Protein AF-A0AAD6KMH2-F1 (afdb_monomer_lite)

Foldseek 3Di:
DPPPPDDDDQDDVVCPPPHDHDPQQVQFAFDDDKFADPVVVVLVVVLVVDDDPVNVVSVVVVVVDDVVVRIDGHHRHDVRPDDDPDDPD

Radius of gyration: 21.33 Å; chains: 1; bounding box: 51×25×51 Å

Organism: NCBI:txid889485

Structure (mmCIF, N/CA/C/O backbone):
data_AF-A0AAD6KMH2-F1
#
_entry.id   AF-A0AAD6KMH2-F1
#
loop_
_atom_site.group_PDB
_atom_site.id
_atom_site.type_symbol
_atom_site.label_atom_id
_atom_site.label_alt_id
_atom_site.label_comp_id
_atom_site.label_asym_id
_atom_site.label_entity_id
_atom_site.label_seq_id
_atom_site.pdbx_PDB_ins_code
_atom_site.Cartn_x
_atom_site.Cartn_y
_atom_site.Cartn_z
_atom_site.occupancy
_atom_site.B_iso_or_equiv
_atom_site.auth_seq_id
_atom_sit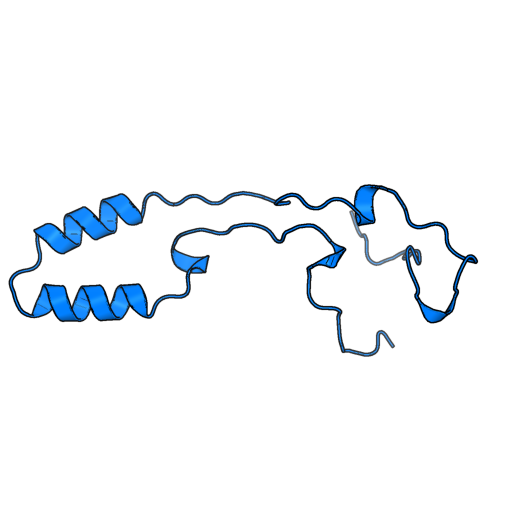e.auth_comp_id
_atom_site.auth_asym_id
_atom_site.auth_atom_id
_atom_site.pdbx_PDB_model_num
ATOM 1 N N . MET A 1 1 ? -3.885 11.746 -22.324 1.00 53.25 1 MET A N 1
ATOM 2 C CA . MET A 1 1 ? -2.557 11.126 -22.492 1.00 53.25 1 MET A CA 1
ATOM 3 C C . MET A 1 1 ? -2.821 9.656 -22.727 1.00 53.25 1 MET A C 1
ATOM 5 O O . MET A 1 1 ? -3.363 9.027 -21.831 1.00 53.25 1 MET A O 1
ATOM 9 N N . ASP A 1 2 ? -2.585 9.167 -23.943 1.00 57.78 2 ASP A N 1
ATOM 10 C CA . ASP A 1 2 ? -2.771 7.753 -24.272 1.00 57.78 2 ASP A CA 1
ATOM 11 C C . ASP A 1 2 ? -1.452 7.028 -23.996 1.00 57.78 2 ASP A C 1
ATOM 13 O O . ASP A 1 2 ? -0.472 7.186 -24.722 1.00 57.78 2 ASP A O 1
ATOM 17 N N . THR A 1 3 ? -1.384 6.342 -22.859 1.00 71.69 3 THR A N 1
ATOM 18 C CA . THR A 1 3 ? -0.190 5.605 -22.428 1.00 71.69 3 THR A CA 1
ATOM 19 C C . THR A 1 3 ? -0.126 4.200 -23.029 1.00 71.69 3 THR A C 1
ATOM 21 O O . THR A 1 3 ? 0.842 3.496 -22.770 1.00 71.69 3 THR A O 1
ATOM 24 N N . GLY A 1 4 ? -1.137 3.778 -23.801 1.00 72.00 4 GLY A N 1
ATOM 25 C CA . GLY A 1 4 ? -1.208 2.433 -24.380 1.00 72.00 4 GLY A CA 1
ATOM 26 C C . GLY A 1 4 ? -0.499 2.284 -25.728 1.00 72.00 4 GLY A C 1
ATOM 27 O O . GLY A 1 4 ? -0.247 1.167 -26.159 1.00 72.00 4 GLY A O 1
ATOM 28 N N . THR A 1 5 ? -0.157 3.385 -26.405 1.00 75.81 5 THR A N 1
ATOM 29 C CA . THR A 1 5 ? 0.385 3.331 -27.776 1.00 75.81 5 THR A CA 1
ATOM 30 C C . THR A 1 5 ? 1.865 2.935 -27.842 1.00 75.81 5 THR A C 1
ATOM 32 O O . THR A 1 5 ? 2.309 2.431 -28.867 1.00 75.81 5 THR A O 1
ATOM 35 N N . ASN A 1 6 ? 2.643 3.173 -26.780 1.00 79.06 6 ASN A N 1
ATOM 36 C CA . ASN A 1 6 ? 4.065 2.825 -26.712 1.00 79.06 6 ASN A CA 1
ATOM 37 C C . ASN A 1 6 ? 4.394 2.253 -25.331 1.00 79.06 6 ASN A C 1
ATOM 39 O O . ASN A 1 6 ? 4.200 2.937 -24.325 1.00 79.06 6 ASN A O 1
ATOM 43 N N . SER A 1 7 ? 4.938 1.038 -25.287 1.00 76.56 7 SER A N 1
ATOM 44 C CA . SER A 1 7 ? 5.425 0.396 -24.064 1.00 76.56 7 SER A CA 1
ATOM 45 C C . SER A 1 7 ? 6.945 0.217 -24.110 1.00 76.56 7 SER A C 1
ATOM 47 O O . SER A 1 7 ? 7.550 0.063 -25.172 1.00 76.56 7 SER A O 1
ATOM 49 N N . THR A 1 8 ? 7.585 0.271 -22.943 1.00 81.19 8 THR A N 1
ATOM 50 C CA . THR A 1 8 ? 9.015 -0.009 -22.781 1.00 81.19 8 THR A CA 1
ATOM 51 C C . THR A 1 8 ? 9.212 -1.019 -21.660 1.00 81.19 8 THR A C 1
ATOM 53 O O . THR A 1 8 ? 8.616 -0.908 -20.589 1.00 81.19 8 THR A O 1
ATOM 56 N N . VAL A 1 9 ? 10.054 -2.024 -21.904 1.00 82.00 9 VAL A N 1
ATOM 57 C CA . VAL A 1 9 ? 10.373 -3.046 -20.901 1.00 82.00 9 VAL A CA 1
ATOM 58 C C . VAL A 1 9 ? 11.387 -2.465 -19.915 1.00 82.00 9 VAL A C 1
ATOM 60 O O . VAL A 1 9 ? 12.477 -2.059 -20.309 1.00 82.00 9 VAL A O 1
ATOM 63 N N . VAL A 1 10 ? 11.023 -2.418 -18.632 1.00 82.38 10 VAL A N 1
ATOM 64 C CA . VAL A 1 10 ? 11.845 -1.815 -17.562 1.00 82.38 10 VAL A CA 1
ATOM 65 C C . VAL A 1 10 ? 12.443 -2.832 -16.586 1.00 82.38 10 VAL A C 1
ATOM 67 O O . VAL A 1 10 ? 13.335 -2.477 -15.820 1.00 82.38 10 VAL A O 1
ATOM 70 N N . ALA A 1 11 ? 11.971 -4.082 -16.614 1.00 80.56 11 ALA A N 1
ATOM 71 C CA . ALA A 1 11 ? 12.518 -5.204 -15.856 1.00 80.56 11 ALA A CA 1
ATOM 72 C C . ALA A 1 11 ? 12.091 -6.531 -16.500 1.00 80.56 11 ALA A C 1
ATOM 74 O O . ALA A 1 11 ? 10.942 -6.677 -16.911 1.00 80.56 11 ALA A O 1
ATOM 75 N N . ALA A 1 12 ? 13.010 -7.492 -16.575 1.00 81.38 12 ALA A N 1
ATOM 76 C CA . ALA A 1 12 ? 12.721 -8.859 -16.994 1.00 81.38 12 ALA A CA 1
ATOM 77 C C . ALA A 1 12 ? 13.774 -9.802 -16.406 1.00 81.38 12 ALA A C 1
ATOM 79 O O . ALA A 1 12 ? 14.944 -9.747 -16.782 1.00 81.38 12 ALA A O 1
ATOM 80 N N . GLU A 1 13 ? 13.356 -10.681 -15.494 1.00 76.81 13 GLU A N 1
ATOM 81 C CA . GLU A 1 13 ? 14.268 -11.565 -14.753 1.00 76.81 13 GLU A CA 1
ATOM 82 C C . GLU A 1 13 ? 15.069 -12.490 -15.684 1.00 76.81 13 GLU A C 1
ATOM 84 O O . GLU A 1 13 ? 16.255 -12.730 -15.463 1.00 76.81 13 GLU A O 1
ATOM 89 N N . TYR A 1 14 ? 14.456 -12.942 -16.783 1.00 79.81 14 TYR A N 1
ATOM 90 C CA . TYR A 1 14 ? 15.093 -13.818 -17.770 1.00 79.81 14 TYR A CA 1
ATOM 91 C C . TYR A 1 14 ? 16.131 -13.111 -18.661 1.00 79.81 14 TYR A C 1
ATOM 93 O O . TYR A 1 14 ? 16.938 -13.783 -19.300 1.00 79.81 14 TYR A O 1
ATOM 101 N N . LEU A 1 15 ? 16.132 -11.772 -18.709 1.00 79.75 15 LEU A N 1
ATOM 102 C CA . LEU A 1 15 ? 17.071 -10.980 -19.518 1.00 79.75 15 LEU A CA 1
ATOM 103 C C . LEU A 1 15 ? 18.331 -10.561 -18.743 1.00 79.75 15 LEU A C 1
ATOM 105 O O . LEU A 1 15 ? 19.236 -9.952 -19.320 1.00 79.75 15 LEU A O 1
ATOM 109 N N . GLY A 1 16 ? 18.433 -10.911 -17.457 1.00 78.25 16 GLY A N 1
ATOM 110 C CA . GLY A 1 16 ? 19.615 -10.647 -16.637 1.00 78.25 16 GLY A CA 1
ATOM 111 C C . GLY A 1 16 ? 20.018 -9.167 -16.641 1.00 78.25 16 GLY A C 1
ATOM 112 O O . GLY A 1 16 ? 19.206 -8.294 -16.356 1.00 78.25 16 GLY A O 1
ATOM 113 N N . MET A 1 17 ? 21.281 -8.873 -16.978 1.00 78.06 17 MET A N 1
ATOM 114 C CA . MET A 1 17 ? 21.833 -7.504 -16.995 1.00 78.06 17 MET A CA 1
ATOM 115 C C . MET A 1 17 ? 21.542 -6.720 -18.286 1.00 78.06 17 MET A C 1
ATOM 117 O O . MET A 1 17 ? 22.030 -5.601 -18.432 1.00 78.06 17 MET A O 1
ATOM 121 N N . ALA A 1 18 ? 20.782 -7.276 -19.237 1.00 82.94 18 ALA A N 1
ATOM 122 C CA . ALA A 1 18 ? 20.467 -6.574 -20.484 1.00 82.94 18 ALA A CA 1
ATOM 123 C C . ALA A 1 18 ? 19.567 -5.343 -20.264 1.00 82.94 18 ALA A C 1
ATOM 125 O O . ALA A 1 18 ? 19.497 -4.470 -21.128 1.00 82.94 18 ALA A O 1
ATOM 126 N N . ILE A 1 19 ? 18.891 -5.267 -19.112 1.00 82.62 19 ILE A N 1
ATOM 127 C CA . ILE A 1 19 ? 18.003 -4.168 -18.737 1.00 82.62 19 ILE A CA 1
ATOM 128 C C . ILE A 1 19 ? 18.476 -3.576 -17.411 1.00 82.62 19 ILE A C 1
ATOM 130 O O . ILE A 1 19 ? 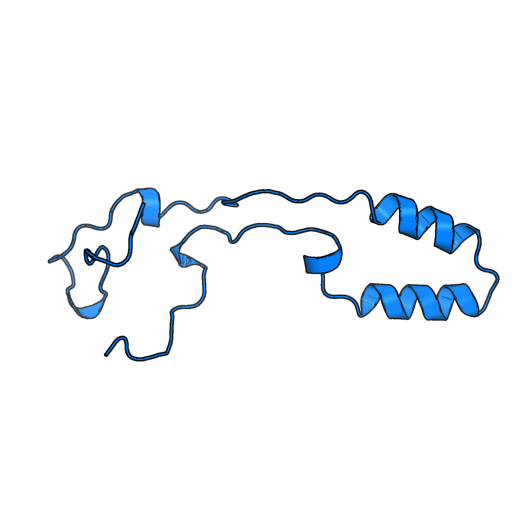18.593 -4.275 -16.406 1.00 82.62 19 ILE A O 1
ATOM 134 N N . THR A 1 20 ? 18.707 -2.266 -17.401 1.00 83.06 20 THR A N 1
ATOM 135 C CA . THR A 1 20 ? 18.977 -1.517 -16.172 1.00 83.06 20 THR A CA 1
ATOM 136 C C . THR A 1 20 ? 17.656 -1.071 -15.564 1.00 83.06 20 THR A C 1
ATOM 138 O O . THR A 1 20 ? 16.976 -0.209 -16.124 1.00 83.06 20 THR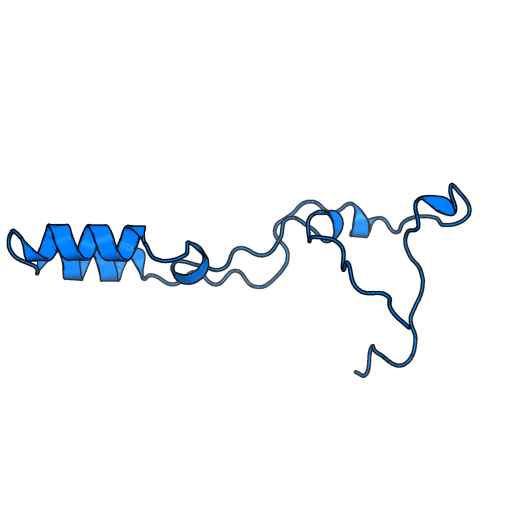 A O 1
ATOM 141 N N . GLU A 1 21 ? 17.301 -1.635 -14.409 1.00 82.25 21 GLU A N 1
ATOM 142 C CA . GLU A 1 21 ? 16.079 -1.246 -13.709 1.00 82.25 21 GLU A CA 1
ATOM 143 C C . GLU A 1 21 ? 16.115 0.239 -13.315 1.00 82.25 21 GLU A C 1
ATOM 145 O O . GLU A 1 21 ? 17.088 0.707 -12.706 1.00 82.25 21 GLU A O 1
ATOM 150 N N . PRO A 1 22 ? 15.050 1.004 -13.595 1.00 85.69 22 PRO A N 1
ATOM 151 C CA . PRO A 1 22 ? 14.992 2.384 -13.166 1.00 85.69 22 PRO A CA 1
ATOM 152 C C . PRO A 1 22 ? 14.827 2.479 -11.633 1.00 85.69 22 PRO A C 1
ATOM 154 O O . PRO A 1 22 ? 14.076 1.700 -11.039 1.00 85.69 22 PRO A O 1
ATOM 157 N N . PRO A 1 23 ? 15.450 3.470 -10.960 1.00 82.00 23 PRO A N 1
ATOM 158 C CA . PRO A 1 23 ? 15.460 3.556 -9.494 1.00 82.00 23 PRO A CA 1
ATOM 159 C C . PRO A 1 23 ? 14.074 3.617 -8.834 1.00 82.00 23 PRO A C 1
ATOM 161 O O . PRO A 1 23 ? 13.901 3.133 -7.716 1.00 82.00 23 PRO A O 1
ATOM 164 N N . TRP A 1 24 ? 13.073 4.183 -9.518 1.00 81.56 24 TRP A N 1
ATOM 165 C CA . TRP A 1 24 ? 11.702 4.291 -9.006 1.00 81.56 24 TRP A CA 1
ATOM 166 C C . TRP A 1 24 ? 11.000 2.933 -8.865 1.00 81.56 24 TRP A C 1
ATOM 168 O O . TRP A 1 24 ? 10.069 2.816 -8.070 1.00 81.56 24 TRP A O 1
ATOM 178 N N . LEU A 1 25 ? 11.465 1.894 -9.569 1.00 78.31 25 LEU A N 1
ATOM 179 C CA . LEU A 1 25 ? 10.923 0.539 -9.449 1.00 78.31 25 LEU A CA 1
ATOM 180 C C . LEU A 1 25 ? 11.212 -0.066 -8.063 1.00 78.31 25 LEU A C 1
ATOM 182 O O . LEU A 1 25 ? 10.456 -0.899 -7.572 1.00 78.31 25 LEU A O 1
ATOM 186 N N . ASN A 1 26 ? 12.272 0.400 -7.398 1.00 80.19 26 ASN A N 1
ATOM 187 C CA . ASN A 1 26 ? 12.688 -0.037 -6.063 1.00 80.19 26 ASN A CA 1
ATOM 188 C C . ASN A 1 26 ? 12.142 0.860 -4.935 1.00 80.19 26 ASN A C 1
ATOM 190 O O . ASN A 1 26 ? 12.623 0.822 -3.802 1.00 80.19 26 ASN A O 1
ATOM 194 N N . TYR A 1 27 ? 11.150 1.702 -5.224 1.00 77.69 27 TYR A N 1
ATOM 195 C CA . TYR A 1 27 ? 10.563 2.593 -4.232 1.00 77.69 27 TYR A CA 1
ATOM 196 C C . TYR A 1 27 ? 9.503 1.876 -3.383 1.00 77.69 27 TYR A C 1
ATOM 198 O O . TYR A 1 27 ? 8.413 1.583 -3.862 1.00 77.69 27 TYR A O 1
ATOM 206 N N . PHE A 1 28 ? 9.800 1.645 -2.101 1.00 71.06 28 PHE A N 1
ATOM 207 C CA . PHE A 1 28 ? 8.943 0.914 -1.152 1.00 71.06 28 PHE A CA 1
ATOM 208 C C . PHE A 1 28 ? 8.161 1.823 -0.193 1.00 71.06 28 PHE A C 1
ATOM 210 O O . PHE A 1 28 ? 8.161 1.615 1.022 1.00 71.06 28 PHE A O 1
ATOM 217 N N . ARG A 1 29 ? 7.496 2.862 -0.700 1.00 68.69 29 ARG A N 1
ATOM 218 C CA . ARG A 1 29 ? 6.543 3.631 0.119 1.00 68.69 29 ARG A CA 1
ATOM 219 C C . ARG A 1 29 ? 5.136 3.505 -0.437 1.00 68.69 29 ARG A C 1
ATOM 221 O O . ARG A 1 29 ? 4.953 3.213 -1.615 1.00 68.69 29 ARG A O 1
ATOM 228 N N . LYS A 1 30 ? 4.159 3.745 0.441 1.00 68.19 30 LYS A N 1
ATOM 229 C CA . LYS A 1 30 ? 2.748 3.877 0.073 1.00 68.19 30 LYS A CA 1
ATOM 230 C C . LYS A 1 30 ? 2.649 4.908 -1.049 1.00 68.19 30 LYS A C 1
ATOM 232 O O . LYS A 1 30 ? 3.023 6.065 -0.849 1.00 68.19 30 LYS A O 1
ATOM 237 N N . TRP A 1 31 ? 2.219 4.465 -2.224 1.00 67.00 31 TRP A N 1
ATOM 238 C CA . TRP A 1 31 ? 2.052 5.312 -3.401 1.00 67.00 31 TRP A CA 1
ATOM 239 C C . TRP A 1 31 ? 0.567 5.469 -3.701 1.00 67.00 31 TRP A C 1
ATOM 241 O O . TRP A 1 31 ? -0.176 4.495 -3.663 1.00 67.00 31 TRP A O 1
ATOM 251 N N . GLY A 1 32 ? 0.151 6.674 -4.079 1.00 63.50 32 GLY A N 1
ATOM 252 C CA . GLY A 1 32 ? -1.219 6.956 -4.495 1.00 63.50 32 GLY A CA 1
ATOM 253 C C . GLY A 1 32 ? -2.020 7.730 -3.447 1.00 63.50 32 GLY A C 1
ATOM 254 O O . GLY A 1 32 ? -1.516 8.009 -2.355 1.00 63.50 32 GLY A O 1
ATOM 255 N N . PRO A 1 33 ? -3.245 8.146 -3.804 1.00 60.03 33 PRO A N 1
ATOM 256 C CA . PRO A 1 33 ? -4.103 8.912 -2.914 1.00 60.03 33 PRO A CA 1
ATOM 257 C C . PRO A 1 33 ? -4.399 8.100 -1.652 1.00 60.03 33 PRO A C 1
ATOM 259 O O . PRO A 1 33 ? -4.803 6.945 -1.720 1.00 60.03 33 PRO A O 1
ATOM 262 N N . LYS A 1 34 ? -4.181 8.715 -0.490 1.00 63.75 34 LYS A N 1
ATOM 263 C CA . LYS A 1 34 ? -4.594 8.152 0.792 1.00 63.75 34 LYS A CA 1
ATOM 264 C C . LYS A 1 34 ? -6.009 8.636 1.067 1.00 63.75 34 LYS A C 1
ATOM 266 O O . LYS A 1 34 ? -6.195 9.810 1.390 1.00 63.75 34 LYS A O 1
ATOM 271 N N . LEU A 1 35 ? -6.988 7.751 0.937 1.00 60.72 35 LEU A N 1
ATOM 272 C CA . LEU A 1 35 ? -8.373 8.084 1.239 1.00 60.72 35 LEU A CA 1
ATOM 273 C C . LEU A 1 35 ? -8.665 7.680 2.680 1.00 60.72 35 LEU A C 1
ATOM 275 O O . LEU A 1 35 ? -8.964 6.529 2.984 1.00 60.72 35 LEU A O 1
ATOM 279 N N . THR A 1 36 ? -8.496 8.633 3.593 1.00 62.38 36 THR A N 1
ATOM 280 C CA . THR A 1 36 ? -8.928 8.471 4.980 1.00 62.38 36 THR A CA 1
ATOM 281 C C . THR A 1 36 ? -10.355 8.958 5.097 1.00 62.38 36 THR A C 1
ATOM 283 O O . THR A 1 36 ? -10.607 10.162 5.039 1.00 62.38 36 THR A O 1
ATOM 286 N N . TYR A 1 37 ? -11.278 8.031 5.282 1.00 64.06 37 TYR A N 1
ATOM 287 C CA . TYR A 1 37 ? -12.626 8.369 5.689 1.00 64.06 37 TYR A CA 1
ATOM 288 C C . TYR A 1 37 ? -12.703 8.350 7.217 1.00 64.06 37 TYR A C 1
ATOM 290 O O . TYR A 1 37 ? -12.189 7.434 7.857 1.00 64.06 37 TYR A O 1
ATOM 298 N N . ASP A 1 38 ? -13.388 9.320 7.818 1.00 67.06 38 ASP A N 1
ATOM 299 C CA . ASP A 1 38 ? -13.583 9.383 9.275 1.00 67.06 38 ASP A CA 1
ATOM 300 C C . ASP A 1 38 ? -14.679 8.411 9.773 1.00 67.06 38 ASP A C 1
ATOM 302 O O . ASP A 1 38 ? -15.404 8.647 10.739 1.00 67.06 38 ASP A O 1
ATOM 306 N N . ILE A 1 39 ? -14.825 7.274 9.085 1.00 70.75 39 ILE A N 1
ATOM 307 C CA . ILE A 1 39 ? -15.855 6.257 9.351 1.00 70.75 39 ILE A CA 1
ATOM 308 C C . ILE A 1 39 ? -15.653 5.661 10.739 1.00 70.75 39 ILE A C 1
ATOM 310 O O . ILE A 1 39 ? -16.609 5.245 11.380 1.00 70.75 39 ILE A O 1
ATOM 314 N N . ALA A 1 40 ? -14.416 5.643 11.239 1.00 72.75 40 ALA A N 1
ATOM 315 C CA . ALA A 1 40 ? -14.116 5.178 12.585 1.00 72.75 40 ALA A CA 1
ATOM 316 C C . ALA A 1 40 ? -14.843 6.006 13.662 1.00 72.75 40 ALA A C 1
ATOM 318 O O . ALA A 1 40 ? -15.305 5.443 14.660 1.00 72.75 40 ALA A O 1
ATOM 319 N N . GLU A 1 41 ? -14.978 7.324 13.473 1.00 77.12 41 GLU A N 1
ATOM 320 C CA . GLU A 1 41 ? -15.768 8.165 14.373 1.00 77.12 41 GLU A CA 1
ATOM 321 C C . GLU A 1 41 ? -17.273 7.941 14.208 1.00 77.12 41 GLU A C 1
ATOM 323 O O . GLU A 1 41 ? -17.996 7.865 15.209 1.00 77.12 41 GLU A O 1
ATOM 328 N N . GLU A 1 42 ? -17.757 7.803 12.973 1.00 80.62 42 GLU A N 1
ATOM 329 C CA . GLU A 1 42 ? -19.178 7.553 12.703 1.00 80.62 42 GLU A CA 1
ATOM 330 C C . GLU A 1 42 ? -19.640 6.195 13.247 1.00 80.62 42 GLU A C 1
ATOM 332 O O . GLU A 1 42 ? -20.658 6.114 13.938 1.00 80.62 42 GLU A O 1
ATOM 337 N N . ILE A 1 43 ? -18.836 5.149 13.047 1.00 80.12 43 ILE A N 1
ATOM 338 C CA . ILE A 1 43 ? -19.047 3.805 13.595 1.00 80.12 43 ILE A CA 1
ATOM 339 C C . ILE A 1 43 ? -19.170 3.867 15.117 1.00 80.12 43 ILE A C 1
ATOM 341 O O . ILE A 1 43 ? -20.126 3.330 15.675 1.00 80.12 43 ILE A O 1
ATOM 345 N N . LYS A 1 44 ? -18.263 4.581 15.798 1.00 80.19 44 LYS A N 1
ATOM 346 C CA . LYS A 1 44 ? -18.311 4.743 17.262 1.00 80.19 44 LYS A CA 1
ATOM 347 C C . LYS A 1 44 ? -19.565 5.475 17.741 1.00 80.19 44 LYS A C 1
ATOM 349 O O . LYS A 1 44 ? -20.052 5.181 18.835 1.00 80.19 44 LYS A O 1
ATOM 354 N N . LYS A 1 45 ? -20.082 6.440 16.974 1.00 84.12 45 LYS A N 1
ATOM 355 C CA . LYS A 1 45 ? -21.330 7.155 17.307 1.00 84.12 45 LYS A CA 1
ATOM 356 C C . LYS A 1 45 ? -22.537 6.224 17.190 1.00 84.12 45 LYS A C 1
ATOM 358 O O . LYS A 1 45 ? -23.340 6.163 18.121 1.00 84.12 45 LYS A O 1
ATOM 363 N N . VAL A 1 46 ? -22.623 5.452 16.106 1.00 84.31 46 VAL A N 1
ATOM 364 C CA . VAL A 1 46 ? -23.701 4.471 15.888 1.00 84.31 46 VAL A CA 1
ATOM 365 C C . VAL A 1 46 ? -23.644 3.350 16.930 1.00 84.31 46 VAL A C 1
ATOM 367 O O . VAL A 1 46 ? -24.663 2.991 17.516 1.00 84.31 46 VAL A O 1
ATOM 370 N N . GLU A 1 47 ? -22.450 2.858 17.256 1.00 81.69 47 GLU A N 1
ATOM 371 C CA . GLU A 1 47 ? -22.244 1.807 18.258 1.00 81.69 47 GLU A CA 1
ATOM 372 C C . GLU A 1 47 ? -22.671 2.234 19.677 1.00 81.69 47 GLU A C 1
ATOM 374 O O . GLU A 1 47 ? -23.105 1.401 20.474 1.00 81.69 47 GLU A O 1
ATOM 379 N N . LYS A 1 48 ? -22.566 3.530 20.009 1.00 83.12 48 LYS A N 1
ATOM 380 C CA . LYS A 1 48 ? -23.060 4.087 21.283 1.00 83.12 48 LYS A CA 1
ATOM 381 C C . LYS A 1 48 ? -24.581 4.230 21.325 1.00 83.12 48 LYS A C 1
ATOM 383 O O . LYS A 1 48 ? -25.145 4.229 22.416 1.00 83.12 48 LYS A O 1
ATOM 388 N N . LEU A 1 49 ? -25.227 4.363 20.167 1.00 85.69 49 LEU A N 1
ATOM 389 C CA . LEU A 1 49 ? -26.677 4.526 20.053 1.00 85.69 49 LEU A CA 1
ATOM 390 C C . LEU A 1 49 ? -27.417 3.176 20.043 1.00 85.69 49 LEU A C 1
ATOM 392 O O . LEU A 1 49 ? -28.588 3.112 20.411 1.00 85.69 49 LEU A O 1
ATOM 396 N N . LEU A 1 50 ? -26.747 2.095 19.633 1.00 83.88 50 LEU A N 1
ATOM 397 C CA . LEU A 1 50 ? -27.353 0.769 19.506 1.00 83.88 50 LEU A CA 1
ATOM 398 C C . LEU A 1 50 ? -27.443 0.028 20.858 1.00 83.88 50 LEU A C 1
ATOM 400 O O . LEU A 1 50 ? -26.417 -0.233 21.493 1.00 83.88 50 LEU A O 1
ATOM 404 N N . PRO A 1 51 ? -28.643 -0.403 21.290 1.00 82.31 51 PRO A N 1
ATOM 405 C CA . PRO A 1 51 ? -28.804 -1.145 22.535 1.00 82.31 51 PRO A CA 1
ATOM 406 C C . PRO A 1 51 ? -28.480 -2.644 22.388 1.00 82.31 51 PRO A C 1
ATOM 408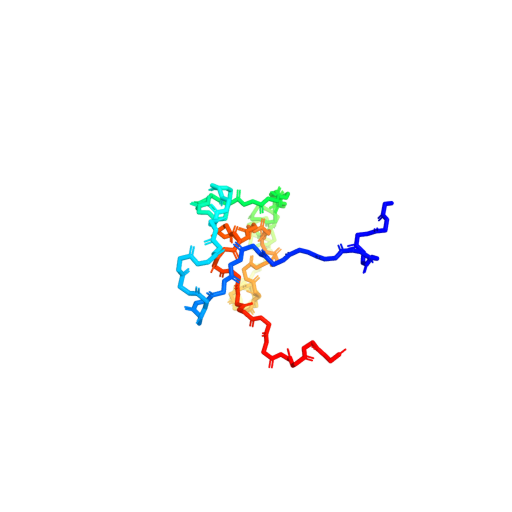 O O . PRO A 1 51 ? -28.947 -3.335 21.477 1.00 82.31 51 PRO A O 1
ATOM 411 N N . GLY A 1 52 ? -27.729 -3.177 23.358 1.00 79.31 52 GLY A N 1
ATOM 412 C CA . GLY A 1 52 ? -27.624 -4.612 23.650 1.00 79.31 52 GLY A CA 1
ATOM 413 C C . GLY A 1 52 ? -27.225 -5.500 22.463 1.00 79.31 52 GLY A C 1
ATOM 414 O O . GLY A 1 52 ? -26.098 -5.441 21.981 1.00 79.31 52 GLY A O 1
ATOM 415 N N . LYS A 1 53 ? -28.146 -6.365 22.012 1.00 80.44 53 LYS A N 1
ATOM 416 C CA . LYS A 1 53 ? -27.897 -7.398 20.984 1.00 80.44 53 LYS A CA 1
ATOM 417 C C . LYS A 1 53 ? -27.651 -6.838 19.575 1.00 80.44 53 LYS A C 1
ATOM 419 O O . LYS A 1 53 ? -27.035 -7.512 18.758 1.00 80.44 53 LYS A O 1
ATOM 424 N N . LEU A 1 54 ? -28.112 -5.620 19.281 1.00 81.88 54 LEU A N 1
ATOM 425 C CA . LEU A 1 54 ? -27.860 -4.976 17.985 1.00 81.88 54 LEU A CA 1
ATOM 426 C C . LEU A 1 54 ? -26.401 -4.531 17.857 1.00 81.88 54 LEU A C 1
ATOM 428 O O . LEU A 1 54 ? -25.821 -4.614 16.779 1.00 81.88 54 LEU A O 1
ATOM 432 N N . LYS A 1 55 ? -25.783 -4.140 18.977 1.00 82.81 55 LYS A N 1
ATOM 433 C CA . LYS A 1 55 ? -24.374 -3.755 19.030 1.00 82.81 55 LYS A CA 1
ATOM 434 C C . LYS A 1 55 ? -23.447 -4.921 18.676 1.00 82.81 55 LYS A C 1
ATOM 436 O O . LYS A 1 55 ? -22.509 -4.734 17.911 1.00 82.81 55 LYS A O 1
ATOM 441 N N . SER A 1 56 ? -23.729 -6.132 19.165 1.00 81.69 56 SER A N 1
ATOM 442 C CA . SER A 1 56 ? -22.916 -7.312 18.833 1.00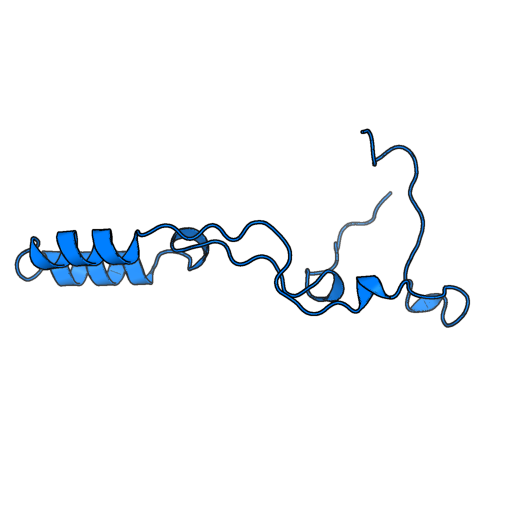 81.69 56 SER A CA 1
ATOM 443 C C . SER A 1 56 ? -23.070 -7.754 17.374 1.00 81.69 56 SER A C 1
ATOM 445 O O . SER A 1 56 ? -22.094 -8.179 16.759 1.00 81.69 56 SER A O 1
ATOM 447 N N . ALA A 1 57 ? -24.269 -7.626 16.798 1.00 85.25 57 ALA A N 1
ATOM 448 C CA . ALA A 1 57 ? -24.495 -7.890 15.378 1.00 85.25 57 ALA A CA 1
ATOM 449 C C . ALA A 1 57 ? -23.772 -6.866 14.484 1.00 85.25 57 ALA A C 1
ATOM 451 O O . ALA A 1 57 ? -23.159 -7.245 13.488 1.00 85.25 57 ALA A O 1
ATOM 452 N N . PHE A 1 58 ? -23.797 -5.589 14.870 1.00 85.69 58 PHE A N 1
ATOM 453 C CA . PHE A 1 58 ? -23.124 -4.507 14.154 1.00 85.69 58 PHE A CA 1
ATOM 454 C C . PHE A 1 58 ? -21.593 -4.624 14.216 1.00 85.69 58 PHE A C 1
ATOM 456 O O . PHE A 1 58 ? -20.938 -4.518 13.184 1.00 85.69 58 PHE A O 1
ATOM 463 N N . ASP A 1 59 ? -21.020 -4.946 15.382 1.00 82.44 59 ASP A N 1
ATOM 464 C CA . ASP A 1 59 ? -19.573 -5.199 15.516 1.00 82.44 59 ASP A CA 1
ATOM 465 C C . ASP A 1 59 ? -19.124 -6.377 14.634 1.00 82.44 59 ASP A C 1
ATOM 467 O O . ASP A 1 59 ? -18.111 -6.303 13.938 1.00 82.44 59 ASP A O 1
ATOM 471 N N . LYS A 1 60 ? -19.926 -7.450 14.581 1.00 85.94 60 LYS A N 1
ATOM 472 C CA . LYS A 1 60 ? -19.649 -8.598 13.708 1.00 85.94 60 LYS A CA 1
ATOM 473 C C . LYS A 1 60 ? -19.708 -8.228 12.222 1.00 85.94 60 LYS A C 1
ATOM 475 O O . LYS A 1 60 ? -18.897 -8.732 11.450 1.00 85.94 60 LYS A O 1
ATOM 480 N N . PHE A 1 61 ? -20.634 -7.352 11.833 1.00 85.94 61 PHE A N 1
ATOM 481 C CA . PHE A 1 61 ? -20.737 -6.843 10.466 1.00 85.94 61 PHE A CA 1
ATOM 482 C C . PHE A 1 61 ? -19.527 -5.980 10.087 1.00 85.94 61 PHE A C 1
ATOM 484 O O . PHE A 1 61 ? -18.923 -6.208 9.043 1.00 85.94 61 PHE A O 1
ATOM 491 N N . ILE A 1 62 ? -19.099 -5.060 10.955 1.00 82.62 62 ILE A N 1
ATOM 492 C CA . ILE A 1 62 ? -17.935 -4.202 10.680 1.00 82.62 62 ILE A CA 1
ATOM 493 C C . ILE A 1 62 ? -16.649 -5.012 10.570 1.00 82.62 62 ILE A C 1
ATOM 495 O O . ILE A 1 62 ? -15.870 -4.795 9.650 1.00 82.62 62 ILE A O 1
ATOM 499 N N . ARG A 1 63 ? -16.454 -6.003 11.444 1.00 81.06 63 ARG A N 1
ATOM 500 C CA . ARG A 1 63 ? -15.312 -6.928 11.349 1.00 81.06 63 ARG A CA 1
ATOM 501 C C . ARG A 1 63 ? -15.326 -7.792 10.087 1.00 81.06 63 ARG A C 1
ATOM 503 O O . ARG A 1 63 ? -14.299 -8.370 9.753 1.00 81.06 63 ARG A O 1
ATOM 510 N N . SER A 1 64 ? -16.480 -7.932 9.435 1.00 83.00 64 SER A N 1
ATOM 511 C CA . SER A 1 64 ? -16.612 -8.662 8.171 1.00 83.00 64 SER A CA 1
ATOM 512 C C . SER A 1 64 ? -16.377 -7.789 6.937 1.00 83.00 64 SER A C 1
ATOM 514 O O . SER A 1 64 ? -16.229 -8.332 5.844 1.00 83.00 64 SER A O 1
ATOM 516 N N . LEU A 1 65 ? -16.343 -6.459 7.091 1.00 80.38 65 LEU A N 1
ATOM 517 C CA . LEU A 1 65 ? -16.047 -5.553 5.987 1.00 80.38 65 LEU A CA 1
ATOM 518 C C . LEU A 1 65 ? -14.550 -5.608 5.639 1.00 80.38 65 LEU A C 1
ATOM 520 O O . LEU A 1 65 ? -13.717 -5.683 6.545 1.00 80.38 65 LEU A O 1
ATOM 524 N N . PRO A 1 66 ? -14.195 -5.543 4.343 1.00 71.50 66 PRO A N 1
ATOM 525 C CA . PRO A 1 66 ? -12.808 -5.411 3.917 1.00 71.50 66 PRO A CA 1
ATOM 526 C C . PRO A 1 66 ? -12.181 -4.153 4.524 1.00 71.50 66 PRO A C 1
ATOM 528 O O . PRO A 1 66 ? -12.837 -3.111 4.615 1.00 71.50 66 PRO A O 1
ATOM 531 N N . ASN A 1 67 ? -10.904 -4.227 4.903 1.00 67.94 67 ASN A N 1
ATOM 532 C CA . ASN A 1 67 ? -10.188 -3.076 5.460 1.00 67.94 67 ASN A CA 1
ATOM 533 C C . ASN A 1 67 ? -10.124 -1.907 4.461 1.00 67.94 67 ASN A C 1
ATOM 535 O O . ASN A 1 67 ? -10.038 -0.760 4.892 1.00 67.94 67 ASN A O 1
ATOM 539 N N . GLU A 1 68 ? -10.254 -2.185 3.158 1.00 66.94 68 GLU A N 1
ATOM 540 C CA . GLU A 1 68 ? -10.369 -1.187 2.091 1.00 66.94 68 GLU A CA 1
ATOM 541 C C . GLU A 1 68 ? -11.579 -0.255 2.266 1.00 66.94 68 GLU A C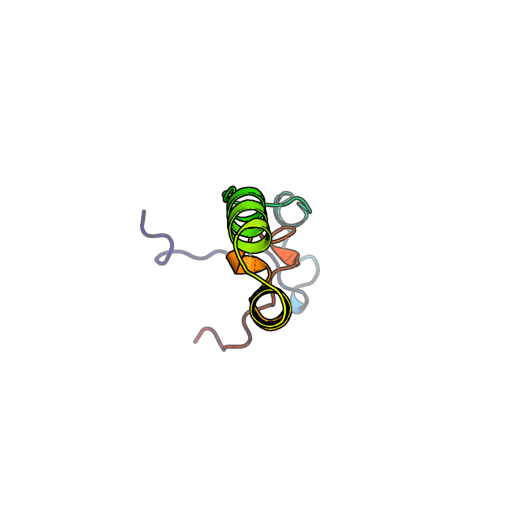 1
ATOM 543 O O . GLU A 1 68 ? -11.505 0.918 1.912 1.00 66.94 68 GLU A O 1
ATOM 548 N N . VAL A 1 69 ? -12.680 -0.732 2.865 1.00 66.75 69 VAL A N 1
ATOM 549 C CA . VAL A 1 69 ? -13.868 0.103 3.133 1.00 66.75 69 VAL A CA 1
ATOM 550 C C . VAL A 1 69 ? -13.582 1.136 4.225 1.00 66.75 69 VAL A C 1
ATOM 552 O O . VAL A 1 69 ? -14.181 2.206 4.230 1.00 66.75 69 VAL A O 1
ATOM 555 N N . LEU A 1 70 ? -12.656 0.838 5.142 1.00 64.00 70 LEU A N 1
ATOM 556 C CA . LEU A 1 70 ? -12.263 1.730 6.239 1.00 64.00 70 LEU A CA 1
ATOM 557 C C . LEU A 1 70 ? -11.190 2.746 5.823 1.00 64.00 70 LEU A C 1
ATOM 559 O O . LEU A 1 70 ? -10.939 3.715 6.543 1.00 64.00 70 LEU A O 1
ATOM 563 N N . GLY A 1 71 ? -10.583 2.548 4.658 1.00 66.44 71 GLY A N 1
ATOM 564 C CA . GLY A 1 71 ? -9.619 3.454 4.067 1.00 66.44 71 GLY A CA 1
ATOM 565 C C . GLY A 1 71 ? -8.779 2.743 3.020 1.00 66.44 71 GLY A C 1
ATOM 566 O O . GLY A 1 71 ? -8.424 1.574 3.162 1.00 66.44 71 GLY A O 1
ATOM 567 N N . GLU A 1 72 ? -8.417 3.477 1.978 1.00 64.62 72 GLU A N 1
ATOM 568 C CA . GLU A 1 72 ? -7.521 2.966 0.949 1.00 64.62 72 GLU A CA 1
ATOM 569 C C . GLU A 1 72 ? -6.082 3.337 1.313 1.00 64.62 72 GLU A C 1
ATOM 571 O O . GLU A 1 72 ? -5.703 4.514 1.353 1.00 64.62 72 GLU A O 1
ATOM 576 N N . GLU A 1 73 ? -5.262 2.322 1.590 1.00 63.38 73 GLU A N 1
ATOM 577 C CA . GLU A 1 73 ? -3.812 2.470 1.577 1.00 63.38 73 GLU A CA 1
ATOM 578 C C . GLU A 1 73 ? -3.289 1.968 0.237 1.00 63.38 73 GLU A C 1
ATOM 580 O O . GLU A 1 73 ? -3.457 0.804 -0.122 1.00 63.38 73 GLU A O 1
ATOM 585 N N . GLY A 1 74 ? -2.657 2.864 -0.517 1.00 62.59 74 GLY A N 1
ATOM 586 C CA . GLY A 1 74 ? -2.030 2.488 -1.772 1.00 62.59 74 GLY A CA 1
ATOM 587 C C . GLY A 1 74 ? -0.953 1.411 -1.580 1.00 62.59 74 GLY A C 1
ATOM 588 O O . GLY A 1 74 ? -0.356 1.315 -0.499 1.00 62.59 74 GLY A O 1
ATOM 589 N N . PRO A 1 75 ? -0.678 0.602 -2.619 1.00 67.12 75 PRO A N 1
ATOM 590 C CA . PRO A 1 75 ? 0.281 -0.490 -2.538 1.00 67.12 75 PRO A CA 1
ATOM 591 C C . PRO A 1 75 ? 1.670 0.017 -2.140 1.00 67.12 75 PRO A C 1
ATOM 593 O O . PRO A 1 75 ? 2.059 1.158 -2.424 1.00 67.12 75 PRO A O 1
ATOM 596 N N . THR A 1 76 ? 2.438 -0.853 -1.487 1.00 70.69 76 THR A N 1
ATOM 597 C CA . THR A 1 76 ? 3.809 -0.561 -1.059 1.00 70.69 76 THR A CA 1
ATOM 598 C C . THR A 1 76 ? 4.752 -0.630 -2.259 1.00 70.69 76 THR A C 1
ATOM 600 O O . THR A 1 76 ? 5.520 -1.566 -2.412 1.00 70.69 76 THR A O 1
ATOM 603 N N . GLY A 1 77 ? 4.702 0.365 -3.137 1.00 71.06 77 GLY A N 1
ATOM 604 C CA . GLY A 1 77 ? 5.556 0.417 -4.318 1.00 71.06 77 GLY A CA 1
ATOM 605 C C . GLY A 1 77 ? 5.143 -0.523 -5.462 1.00 71.06 77 GLY A C 1
ATOM 606 O O . GLY A 1 77 ? 4.323 -1.426 -5.289 1.00 71.06 77 GLY A O 1
ATOM 607 N N . PRO A 1 78 ? 5.714 -0.315 -6.659 1.00 71.69 78 PRO A N 1
ATOM 608 C CA . PRO A 1 78 ? 5.310 -1.018 -7.876 1.00 71.69 78 PRO A CA 1
ATOM 609 C C . PRO A 1 78 ? 5.651 -2.519 -7.871 1.00 71.69 78 PRO A C 1
ATOM 611 O O . PRO A 1 78 ? 4.882 -3.297 -8.422 1.00 71.69 78 PRO A O 1
ATOM 614 N N . LYS A 1 79 ? 6.737 -2.947 -7.205 1.00 73.25 79 LYS A N 1
ATOM 615 C CA . LYS A 1 79 ? 7.158 -4.366 -7.128 1.00 73.25 79 LYS A CA 1
ATOM 616 C C . LYS A 1 79 ? 6.296 -5.251 -6.219 1.00 73.25 79 LYS A C 1
ATOM 618 O O . LYS A 1 79 ? 6.380 -6.467 -6.309 1.00 73.25 79 LYS A O 1
ATOM 623 N N . LEU A 1 80 ? 5.506 -4.664 -5.317 1.00 68.81 80 LEU A N 1
ATOM 624 C CA . LEU A 1 80 ? 4.645 -5.417 -4.392 1.00 68.81 80 LEU A CA 1
ATOM 625 C C . LEU A 1 80 ? 3.223 -5.612 -4.912 1.00 68.81 80 LEU A C 1
ATOM 627 O O . LEU A 1 80 ? 2.415 -6.263 -4.251 1.00 68.81 80 LEU A O 1
ATOM 631 N N . LYS A 1 81 ? 2.896 -5.057 -6.082 1.00 63.62 81 LYS A N 1
ATOM 632 C CA . LYS A 1 81 ? 1.641 -5.385 -6.746 1.00 63.62 81 LYS A CA 1
ATOM 633 C C . LYS A 1 81 ? 1.796 -6.754 -7.405 1.00 63.62 81 LYS A C 1
ATOM 635 O O . LYS A 1 81 ? 2.783 -6.976 -8.094 1.00 63.62 81 LYS A O 1
ATOM 640 N N . ASN A 1 82 ? 0.838 -7.656 -7.175 1.00 60.00 82 ASN A N 1
ATOM 641 C CA . ASN A 1 82 ? 0.849 -8.981 -7.793 1.00 60.00 82 ASN A CA 1
ATOM 642 C C . ASN A 1 82 ? 1.050 -8.856 -9.305 1.00 60.00 82 ASN A C 1
ATOM 644 O O . ASN A 1 82 ? 0.368 -8.061 -9.960 1.00 60.00 82 ASN A O 1
ATOM 648 N N . ASN A 1 83 ? 1.987 -9.645 -9.825 1.00 58.84 83 ASN A N 1
ATOM 649 C CA . ASN A 1 83 ? 2.298 -9.683 -11.243 1.00 58.84 83 ASN A CA 1
ATOM 650 C C . ASN A 1 83 ? 1.048 -10.098 -12.021 1.00 58.84 83 ASN A C 1
ATOM 652 O O . ASN A 1 83 ? 0.290 -10.972 -11.594 1.00 58.84 83 ASN A O 1
ATOM 656 N N . TRP A 1 84 ? 0.839 -9.453 -13.162 1.00 56.84 84 TRP A N 1
ATOM 657 C CA . TRP A 1 84 ? -0.202 -9.831 -14.102 1.00 56.84 84 TRP A CA 1
ATOM 658 C C . TRP A 1 84 ? 0.093 -11.248 -14.618 1.00 56.84 84 TRP A C 1
ATOM 660 O O . TRP A 1 84 ? 1.172 -11.504 -15.143 1.00 56.84 84 TRP A O 1
ATOM 670 N N . THR A 1 85 ? -0.834 -12.186 -14.407 1.00 57.09 85 THR A N 1
ATOM 671 C CA . THR A 1 85 ? -0.688 -13.601 -14.799 1.00 57.09 85 THR A CA 1
ATOM 672 C C . THR A 1 85 ? -1.306 -13.921 -16.161 1.00 57.09 85 THR A C 1
ATOM 674 O O . THR A 1 85 ? -1.360 -15.089 -16.540 1.00 57.09 85 THR A O 1
ATOM 677 N N . GLY A 1 86 ? -1.822 -12.920 -16.879 1.00 52.09 86 GLY A N 1
ATOM 678 C CA . GLY A 1 86 ? -2.320 -13.093 -18.242 1.00 52.09 86 GLY A CA 1
ATOM 679 C C . GLY A 1 86 ? -1.204 -12.893 -19.261 1.00 52.09 86 GLY A C 1
ATOM 680 O O . GLY A 1 86 ? -0.382 -11.999 -19.093 1.00 52.09 86 GLY A O 1
ATOM 681 N N . ASP A 1 87 ? -1.193 -13.682 -20.330 1.00 48.88 87 ASP A N 1
ATOM 682 C CA . ASP A 1 87 ? -0.343 -13.373 -21.478 1.00 48.88 87 ASP A CA 1
ATOM 683 C C . ASP A 1 87 ? -0.801 -12.034 -22.073 1.00 48.88 87 ASP A C 1
ATOM 685 O O . ASP A 1 87 ? -1.961 -11.874 -22.466 1.00 48.88 87 ASP A O 1
ATOM 689 N N . GLU A 1 88 ? 0.096 -11.050 -22.104 1.00 52.38 88 GLU A N 1
ATOM 690 C CA . GLU A 1 88 ? -0.051 -9.904 -22.996 1.00 52.38 88 GLU A CA 1
ATOM 691 C C . GLU A 1 88 ? 0.229 -10.426 -24.414 1.00 52.38 88 GLU A C 1
ATOM 693 O O . GLU A 1 88 ? 1.387 -10.583 -24.800 1.00 52.38 88 GLU A O 1
ATOM 698 N N . VAL A 1 89 ? -0.831 -10.815 -25.134 1.00 41.22 89 VAL A N 1
ATOM 699 C CA . VAL A 1 89 ? -0.768 -11.234 -26.549 1.00 41.22 89 VAL A CA 1
ATOM 700 C C . VAL A 1 89 ? -0.760 -10.014 -27.458 1.00 41.22 89 VAL A C 1
ATOM 702 O O . VAL A 1 89 ? -1.643 -9.146 -27.267 1.00 41.22 89 VAL A O 1
#

Sequence (89 aa):
MDTGTNSTVVAAEYLGMAITEPPWLNYFRKWGPKLTYDIAEEIKKVEKLLPGKLKSAFDKFIRSLPNEVLGEEGPTGPKLKNNWTGDEV

InterPro domains:
  IPR009291 Vacuolar protein sorting-associated protein 62 [PF06101] (1-88)

pLDDT: mean 73.39, std 10.14, range [41.22, 85.94]

Secondary structure (DSSP, 8-state):
---SS-------GGGGGGS---GGGG--SB-S--B--THHHHHHHHHHHS-THHHHHHHHHHHHS-HHHH-BPPPBSGGGSPPP-S---